Protein AF-A0A660MWL5-F1 (afdb_monomer)

Nearest PDB structures (foldseek):
  1pdn-assembly1_C  TM=8.780E-01  e=1.902E-01  Drosophila melanogaster
  4zms-assembly1_B  TM=6.562E-01  e=2.025E-01  Streptococcus pneumoniae R6
  1tc3-assembly1_C  TM=8.496E-01  e=1.110E+00  Caenorhabditis elegans
  4ldz-assembly1_B  TM=7.644E-01  e=6.294E-01  Bacillus subtilis subsp. subtilis str. 168
  5z4y-assembly1_B  TM=5.827E-01  e=9.783E-01  unclassified

Solvent-accessible surface area (backbone atoms only — not comparable to full-atom values): 4468 Å² total; per-residue (Å²): 131,86,78,82,72,78,50,71,68,56,50,53,50,51,56,50,39,52,75,75,65,53,50,69,67,60,52,16,62,74,68,75,45,57,57,71,63,48,48,55,53,53,51,51,53,51,35,65,74,63,71,64,67,74,81,84,75,78,78,76,81,74,72,83,72,86,90,132

Secondary structure (DSSP, 8-state):
----PPPHHHHHHHHHHHHTT--HHHHHHHHT--HHHHHHHHHHHHHHHTS-SSTTSSSSSSS-SS--

pLDDT: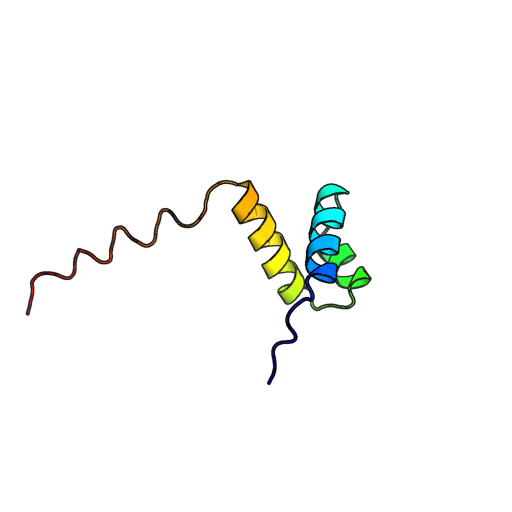 mean 75.35, std 19.65, range [40.38, 94.94]

Foldseek 3Di:
DDPPDQDPVLLVVLVVCVVVVHDLVRSCVVVVHDSVNSVVSNVVVVCVVVVVPCPPDPPPPPPPPDDD

Radius of gyration: 17.27 Å; Cα contacts (8 Å, |Δi|>4): 28; chains: 1; bounding box: 42×43×29 Å

Sequence (68 aa):
MPYKHFTQNQIIAIEIYIKEGFNLYQISKKLQKSHSSVYRIVNKYKSKKSGKFYANKCINDKKDLRKK

Structure (mmCIF, N/CA/C/O backbone):
data_AF-A0A660MWL5-F1
#
_entry.id   AF-A0A660MWL5-F1
#
loop_
_atom_site.group_PDB
_atom_site.id
_atom_site.type_symbol
_atom_site.label_atom_id
_atom_site.label_alt_id
_atom_site.label_comp_id
_atom_site.label_asym_id
_atom_site.label_entity_id
_atom_site.label_seq_id
_atom_site.pdbx_PDB_ins_code
_atom_site.Cartn_x
_atom_site.Cartn_y
_atom_site.Cartn_z
_atom_site.occupancy
_atom_site.B_iso_or_equiv
_atom_site.auth_seq_id
_atom_site.auth_comp_id
_atom_site.auth_asym_id
_atom_site.auth_atom_id
_atom_site.pdbx_PDB_model_num
ATOM 1 N N . MET A 1 1 ? 2.558 -13.443 -18.919 1.00 40.38 1 MET A N 1
ATOM 2 C CA . MET A 1 1 ? 3.188 -12.236 -18.330 1.00 40.38 1 MET A CA 1
ATOM 3 C C . MET A 1 1 ? 3.287 -12.402 -16.818 1.00 40.38 1 MET A C 1
ATOM 5 O O . MET A 1 1 ? 2.261 -12.718 -16.224 1.00 40.38 1 MET A O 1
ATOM 9 N N . PRO A 1 2 ? 4.456 -12.221 -16.174 1.00 45.94 2 PRO A N 1
ATOM 10 C CA . PRO A 1 2 ? 4.552 -12.333 -14.725 1.00 45.94 2 PRO A CA 1
ATOM 11 C C . PRO A 1 2 ? 3.973 -11.060 -14.102 1.00 45.94 2 PRO A C 1
ATOM 13 O O . PRO A 1 2 ? 4.517 -9.966 -14.263 1.00 45.94 2 PRO A O 1
ATOM 16 N N . TYR A 1 3 ? 2.853 -11.176 -13.393 1.00 48.88 3 TYR A N 1
ATOM 17 C CA . TYR A 1 3 ? 2.383 -10.103 -12.524 1.00 48.88 3 TYR A CA 1
ATOM 18 C C . TYR A 1 3 ? 3.448 -9.911 -11.438 1.00 48.88 3 TYR A C 1
ATOM 20 O O . TYR A 1 3 ? 3.556 -10.738 -10.540 1.00 48.88 3 TYR A O 1
ATOM 28 N N . LYS A 1 4 ? 4.289 -8.869 -11.550 1.00 60.81 4 LYS A N 1
ATOM 29 C CA . LYS A 1 4 ? 5.323 -8.547 -10.551 1.00 60.81 4 LYS A CA 1
ATOM 30 C C . LYS A 1 4 ? 4.655 -8.417 -9.182 1.00 60.81 4 LYS A C 1
ATOM 32 O O . LYS A 1 4 ? 4.031 -7.397 -8.886 1.00 60.81 4 LYS A O 1
ATOM 37 N N . HIS A 1 5 ? 4.778 -9.465 -8.375 1.00 72.94 5 HIS A N 1
ATOM 38 C CA . HIS A 1 5 ? 4.308 -9.483 -7.002 1.00 72.94 5 HIS A CA 1
ATOM 39 C C . HIS A 1 5 ? 5.008 -8.360 -6.225 1.00 72.94 5 HIS A C 1
ATOM 41 O O . HIS A 1 5 ? 6.178 -8.055 -6.465 1.00 72.94 5 HIS A O 1
ATOM 47 N N . PHE A 1 6 ? 4.276 -7.704 -5.324 1.00 81.12 6 PHE A N 1
ATOM 48 C CA . PHE A 1 6 ? 4.899 -6.796 -4.365 1.00 81.12 6 PHE A CA 1
ATOM 49 C C . PHE A 1 6 ? 5.847 -7.604 -3.486 1.00 81.12 6 PHE A C 1
ATOM 51 O O . PHE A 1 6 ? 5.480 -8.682 -3.014 1.00 81.12 6 PHE A O 1
ATOM 58 N N . THR A 1 7 ? 7.048 -7.083 -3.255 1.00 88.25 7 THR A N 1
ATOM 59 C CA . THR A 1 7 ? 7.945 -7.683 -2.266 1.00 88.25 7 THR A CA 1
ATOM 60 C C . THR A 1 7 ? 7.388 -7.458 -0.864 1.00 88.25 7 THR A C 1
ATOM 62 O O . THR A 1 7 ? 6.616 -6.524 -0.629 1.00 88.25 7 THR A O 1
ATOM 65 N N . GLN A 1 8 ? 7.801 -8.285 0.093 1.00 86.44 8 GLN A N 1
ATOM 66 C CA . GLN A 1 8 ? 7.383 -8.137 1.487 1.00 86.44 8 GLN A CA 1
ATOM 67 C C . GLN A 1 8 ? 7.718 -6.742 2.039 1.00 86.44 8 GLN A C 1
ATOM 69 O O . GLN A 1 8 ? 6.868 -6.116 2.665 1.00 86.44 8 GLN A O 1
ATOM 74 N N . ASN A 1 9 ? 8.888 -6.195 1.693 1.00 88.88 9 ASN A N 1
ATOM 75 C CA . ASN A 1 9 ? 9.287 -4.837 2.077 1.00 88.88 9 ASN A CA 1
ATOM 76 C C . ASN A 1 9 ? 8.351 -3.768 1.496 1.00 88.88 9 ASN A C 1
ATOM 78 O O . ASN A 1 9 ? 8.004 -2.811 2.183 1.00 88.88 9 ASN A O 1
ATOM 82 N N . GLN A 1 10 ? 7.897 -3.934 0.249 1.00 90.44 10 GLN A N 1
ATOM 83 C CA . GLN A 1 10 ? 6.932 -3.011 -0.352 1.00 90.44 10 GLN A CA 1
ATOM 84 C 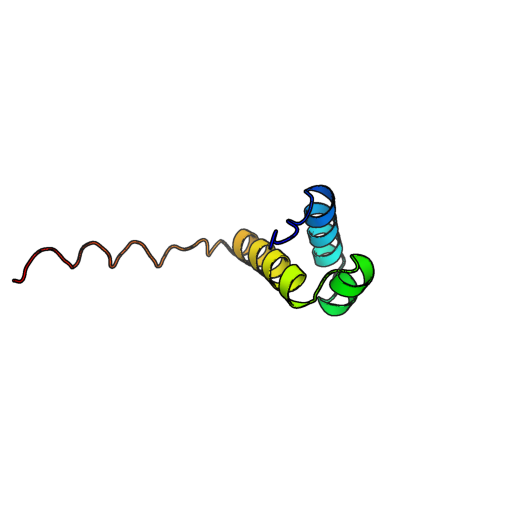C . GLN A 1 10 ? 5.560 -3.110 0.313 1.00 90.44 10 GLN A C 1
ATOM 86 O O . GLN A 1 10 ? 4.894 -2.092 0.472 1.00 90.44 10 GLN A O 1
ATOM 91 N N . ILE A 1 11 ? 5.137 -4.310 0.719 1.00 89.81 11 ILE A N 1
ATOM 92 C CA . ILE A 1 11 ? 3.888 -4.491 1.468 1.00 89.81 11 ILE A CA 1
ATOM 93 C C . ILE A 1 11 ? 3.988 -3.775 2.817 1.00 89.81 11 ILE A C 1
ATOM 95 O O . ILE A 1 11 ? 3.113 -2.974 3.127 1.00 89.81 11 ILE A O 1
ATOM 99 N N . ILE A 1 12 ? 5.077 -3.978 3.564 1.00 90.81 12 ILE A N 1
ATOM 100 C CA . ILE A 1 12 ? 5.318 -3.301 4.849 1.00 90.81 12 ILE A CA 1
ATOM 101 C C . ILE A 1 12 ? 5.315 -1.775 4.672 1.00 90.81 12 ILE A C 1
ATOM 103 O O . ILE A 1 12 ? 4.656 -1.072 5.435 1.00 90.81 12 ILE A O 1
ATOM 107 N N . ALA A 1 13 ? 5.970 -1.256 3.628 1.00 92.62 13 ALA A N 1
ATOM 108 C CA . ALA A 1 13 ? 5.963 0.175 3.328 1.00 92.62 13 ALA A CA 1
ATOM 109 C C . ALA A 1 13 ? 4.544 0.712 3.066 1.00 92.62 13 ALA A C 1
ATOM 111 O O . ALA A 1 13 ? 4.183 1.764 3.587 1.00 92.62 13 ALA A O 1
ATOM 112 N N . ILE A 1 14 ? 3.710 -0.023 2.315 1.00 91.69 14 ILE A N 1
ATOM 113 C CA . ILE A 1 14 ? 2.297 0.339 2.104 1.00 91.69 14 ILE A CA 1
ATOM 114 C C . ILE A 1 14 ? 1.554 0.419 3.442 1.00 91.69 14 ILE A C 1
ATOM 116 O O . ILE A 1 14 ? 0.801 1.366 3.656 1.00 91.69 14 ILE A O 1
ATOM 120 N N . GLU A 1 15 ? 1.756 -0.541 4.345 1.00 91.19 15 GLU A N 1
ATOM 121 C CA . GLU A 1 15 ? 1.097 -0.540 5.657 1.00 91.19 15 GLU A CA 1
ATOM 122 C C . GLU A 1 15 ? 1.506 0.661 6.517 1.00 91.19 15 GLU A C 1
ATOM 124 O O . GLU A 1 15 ? 0.644 1.271 7.156 1.00 91.19 15 GLU A O 1
ATOM 129 N N . ILE A 1 16 ? 2.792 1.030 6.500 1.00 93.38 16 ILE A N 1
ATOM 130 C CA . ILE A 1 16 ? 3.309 2.226 7.180 1.00 93.38 16 ILE A CA 1
ATOM 131 C C . ILE A 1 16 ? 2.660 3.483 6.592 1.00 93.38 16 ILE A C 1
ATOM 133 O O . ILE A 1 16 ? 2.062 4.256 7.336 1.00 93.38 16 ILE A O 1
ATOM 137 N N . TYR A 1 17 ? 2.657 3.642 5.266 1.00 94.19 17 TYR A N 1
ATOM 138 C CA . TYR A 1 17 ? 2.064 4.818 4.623 1.00 94.19 17 TYR A CA 1
ATOM 139 C C . TYR A 1 17 ? 0.561 4.956 4.895 1.00 94.19 17 TYR A C 1
ATOM 141 O O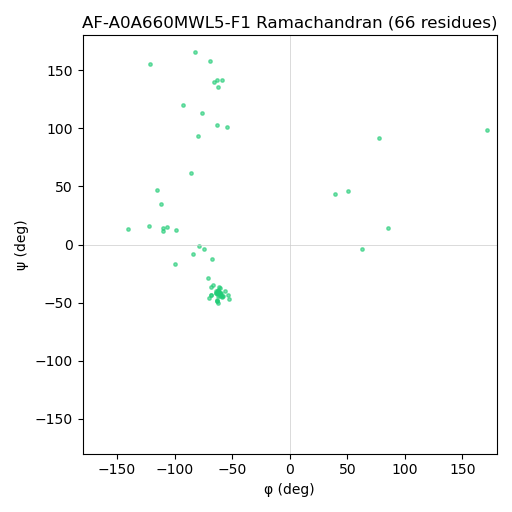 . TYR A 1 17 ? 0.071 6.066 5.092 1.00 94.19 17 TYR A O 1
ATOM 149 N N . ILE A 1 18 ? -0.183 3.846 4.956 1.00 91.12 18 ILE A N 1
ATOM 150 C CA . ILE A 1 18 ? -1.598 3.883 5.354 1.00 91.12 18 ILE A CA 1
ATOM 151 C C . ILE A 1 18 ? -1.742 4.395 6.796 1.00 91.12 18 ILE A C 1
ATOM 153 O O . ILE A 1 18 ? -2.654 5.175 7.065 1.00 91.12 18 ILE A O 1
ATOM 157 N N . LYS A 1 19 ? -0.880 3.955 7.726 1.00 90.31 19 LYS A N 1
ATOM 158 C CA . LYS A 1 19 ? -0.907 4.407 9.131 1.00 90.31 19 LYS A CA 1
ATOM 159 C C . LYS A 1 19 ? -0.540 5.886 9.269 1.00 90.31 19 LYS A C 1
ATOM 161 O O . LYS A 1 19 ? -1.135 6.564 10.094 1.00 90.31 19 LYS A O 1
ATOM 166 N N . GLU A 1 20 ? 0.375 6.375 8.439 1.00 93.44 20 GLU A N 1
ATOM 167 C CA . GLU A 1 20 ? 0.763 7.790 8.361 1.00 93.44 20 GLU A CA 1
ATOM 168 C C . GLU A 1 20 ? -0.291 8.676 7.662 1.00 93.44 20 GLU A C 1
ATOM 170 O O . GLU A 1 20 ? -0.129 9.890 7.597 1.00 93.44 20 GLU A O 1
ATOM 175 N N . GLY A 1 21 ? -1.376 8.096 7.133 1.00 92.69 21 GLY A N 1
ATOM 176 C CA . GLY A 1 21 ? -2.471 8.845 6.507 1.00 92.69 21 GLY A CA 1
ATOM 177 C C . GLY A 1 21 ? -2.262 9.181 5.027 1.00 92.69 21 GLY A C 1
ATOM 178 O O . GLY A 1 21 ? -3.004 9.994 4.475 1.00 92.69 21 GLY A O 1
ATOM 179 N N . PHE A 1 22 ? -1.297 8.550 4.352 1.00 93.44 22 PHE A N 1
ATOM 180 C CA . PHE A 1 22 ? -1.082 8.761 2.921 1.00 93.44 22 PHE A CA 1
ATOM 181 C C . PHE A 1 22 ? -2.264 8.239 2.099 1.00 93.44 22 PHE A C 1
ATOM 183 O O . PHE A 1 22 ? -2.802 7.150 2.333 1.00 93.44 22 PHE A O 1
ATOM 190 N N . ASN A 1 23 ? -2.631 8.995 1.065 1.00 92.75 23 ASN A N 1
ATOM 191 C CA . ASN A 1 23 ? -3.643 8.570 0.108 1.00 92.75 23 ASN A CA 1
ATOM 192 C C . ASN A 1 23 ? -3.057 7.632 -0.964 1.00 92.75 23 ASN A C 1
ATOM 194 O O . ASN A 1 23 ? -1.842 7.506 -1.142 1.00 92.75 23 ASN A O 1
ATOM 198 N N . LEU A 1 24 ? -3.939 6.959 -1.708 1.00 91.88 24 LEU A N 1
ATOM 199 C CA . LEU A 1 24 ? -3.529 5.918 -2.652 1.00 91.88 24 LEU A CA 1
ATOM 200 C C . LEU A 1 24 ? -2.599 6.432 -3.759 1.00 91.88 24 LEU A C 1
ATOM 202 O O . LEU A 1 24 ? -1.658 5.743 -4.158 1.00 91.88 24 LEU A O 1
ATOM 206 N N . TYR A 1 25 ? -2.853 7.654 -4.227 1.00 93.94 25 TYR A N 1
ATOM 207 C CA . TYR A 1 25 ? -2.054 8.311 -5.250 1.00 93.94 25 TYR A CA 1
ATOM 208 C C . TYR A 1 25 ? -0.620 8.542 -4.763 1.00 93.94 25 TYR A C 1
ATOM 210 O O . TYR A 1 25 ? 0.330 8.135 -5.438 1.00 93.94 25 TYR A O 1
ATOM 218 N N . GLN A 1 26 ? -0.448 9.091 -3.558 1.00 94.94 26 GLN A N 1
ATOM 219 C CA . GLN A 1 26 ? 0.872 9.319 -2.967 1.00 94.94 26 GLN A CA 1
ATOM 220 C C . GLN A 1 26 ? 1.652 8.009 -2.784 1.00 94.94 26 GLN A C 1
ATOM 222 O O . GLN A 1 26 ? 2.833 7.945 -3.131 1.00 94.94 26 GLN A O 1
ATOM 227 N N . ILE A 1 27 ? 0.990 6.948 -2.309 1.00 93.62 27 ILE A N 1
ATOM 228 C CA . ILE A 1 27 ? 1.602 5.618 -2.148 1.00 93.62 27 ILE A CA 1
ATOM 229 C C . ILE A 1 27 ? 2.043 5.059 -3.508 1.00 93.62 27 ILE A C 1
ATOM 231 O O . ILE A 1 27 ? 3.163 4.562 -3.643 1.00 93.62 27 ILE A O 1
ATOM 235 N N . SER A 1 28 ? 1.193 5.176 -4.534 1.00 93.25 28 SER A N 1
ATOM 236 C CA . SER A 1 28 ? 1.515 4.708 -5.888 1.00 93.25 28 SER A CA 1
ATOM 237 C C . SER A 1 28 ? 2.731 5.420 -6.484 1.00 93.25 28 SER A C 1
ATOM 239 O O . SER A 1 28 ? 3.612 4.761 -7.044 1.00 93.25 28 SER A O 1
ATOM 241 N N . LYS A 1 29 ? 2.832 6.739 -6.271 1.00 94.00 29 LYS A N 1
ATOM 242 C CA . LYS A 1 29 ? 3.947 7.565 -6.742 1.00 94.00 29 LYS A CA 1
ATOM 243 C C . LYS A 1 29 ? 5.251 7.224 -6.017 1.00 94.00 29 LYS A C 1
AT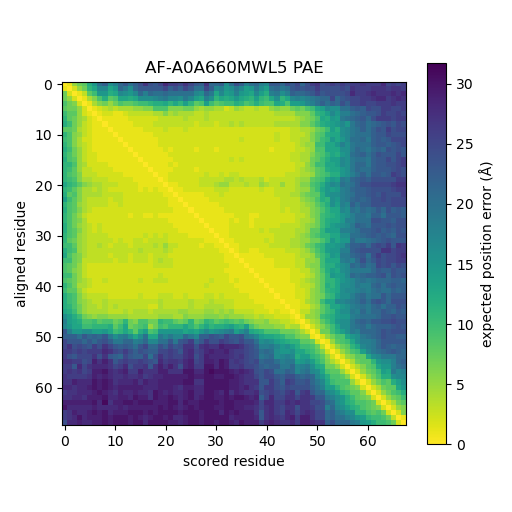OM 245 O O . LYS A 1 29 ? 6.273 7.065 -6.677 1.00 94.00 29 LYS A O 1
ATOM 250 N N . LYS A 1 30 ? 5.219 7.041 -4.690 1.00 93.00 30 LYS A N 1
ATOM 251 C CA . LYS A 1 30 ? 6.404 6.650 -3.900 1.00 93.00 30 LYS A CA 1
ATOM 252 C C . LYS A 1 30 ? 6.946 5.272 -4.278 1.00 93.00 30 LYS A C 1
ATOM 254 O O . LYS A 1 30 ? 8.154 5.100 -4.375 1.00 93.00 30 LYS A O 1
ATOM 259 N N . LEU A 1 31 ? 6.066 4.297 -4.505 1.00 89.81 31 LEU A N 1
ATOM 260 C CA . LEU A 1 31 ? 6.473 2.926 -4.833 1.00 89.81 31 LEU A CA 1
ATOM 261 C C . LEU A 1 31 ? 6.778 2.714 -6.320 1.00 89.81 31 LEU A C 1
ATOM 263 O O . LEU A 1 31 ? 7.237 1.631 -6.684 1.00 89.81 31 LEU A O 1
ATOM 267 N N . GLN A 1 32 ? 6.492 3.707 -7.170 1.00 91.81 32 GLN A N 1
ATOM 268 C CA . GLN A 1 32 ? 6.560 3.595 -8.631 1.00 91.81 32 GLN A CA 1
ATOM 269 C C . GLN A 1 32 ? 5.789 2.363 -9.136 1.00 91.81 32 GLN A C 1
ATOM 271 O O . GLN A 1 32 ? 6.269 1.554 -9.935 1.00 91.81 32 GLN A O 1
ATOM 276 N N . LYS A 1 33 ? 4.575 2.179 -8.607 1.00 89.75 33 LYS A N 1
ATOM 277 C CA . LYS A 1 33 ? 3.675 1.071 -8.951 1.00 89.75 33 LYS A CA 1
ATOM 278 C C . LYS A 1 33 ? 2.364 1.612 -9.489 1.00 89.75 33 LYS A C 1
ATOM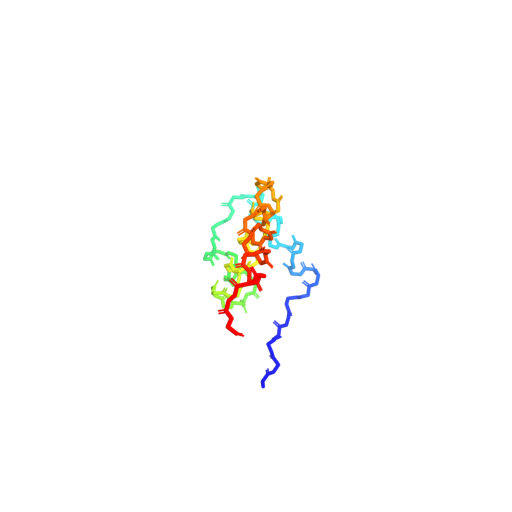 280 O O . LYS A 1 33 ? 1.946 2.715 -9.154 1.00 89.75 33 LYS A O 1
ATOM 285 N N . SER A 1 34 ? 1.680 0.799 -10.290 1.00 91.00 34 SER A N 1
ATOM 286 C CA . SER A 1 34 ? 0.369 1.178 -10.803 1.00 91.00 34 SER A CA 1
ATOM 287 C C . SER A 1 34 ? -0.636 1.353 -9.666 1.00 91.00 34 SER A C 1
ATOM 289 O O . SER A 1 34 ? -0.678 0.582 -8.700 1.00 91.00 34 SER A O 1
ATOM 291 N N . HIS A 1 35 ? -1.491 2.359 -9.826 1.00 90.50 35 HIS A N 1
ATOM 292 C CA . HIS A 1 35 ? -2.544 2.698 -8.876 1.00 90.50 35 HIS A CA 1
ATOM 293 C C . HIS A 1 35 ? -3.441 1.488 -8.558 1.00 90.50 35 HIS A C 1
ATOM 295 O O . HIS A 1 35 ? -3.709 1.199 -7.396 1.00 90.50 35 HIS A O 1
ATOM 301 N N . SER A 1 36 ? -3.827 0.712 -9.580 1.00 89.69 36 SER A N 1
ATOM 302 C CA . SER A 1 36 ? -4.655 -0.499 -9.430 1.00 89.69 36 SER A CA 1
ATOM 303 C C . SER A 1 36 ? -3.978 -1.593 -8.590 1.00 89.69 36 SER A C 1
ATOM 305 O O . SER A 1 36 ? -4.613 -2.222 -7.743 1.00 89.69 36 SER A O 1
ATOM 307 N N . SER A 1 37 ? -2.668 -1.794 -8.756 1.00 88.88 37 SER A N 1
ATOM 308 C CA . SER A 1 37 ? -1.918 -2.780 -7.973 1.00 88.88 37 SER A CA 1
ATOM 309 C C . SER A 1 37 ? -1.816 -2.372 -6.503 1.00 88.88 37 SER A C 1
ATOM 311 O O . SER A 1 37 ? -2.052 -3.197 -5.621 1.00 88.88 37 SER A O 1
ATOM 313 N N . VAL A 1 38 ? -1.532 -1.095 -6.231 1.00 90.50 38 VAL A N 1
ATOM 314 C CA . VAL A 1 38 ? -1.492 -0.554 -4.861 1.00 90.50 38 VAL A CA 1
ATOM 315 C C . VAL A 1 38 ? -2.876 -0.614 -4.210 1.00 90.50 38 VAL A C 1
ATOM 317 O O . VAL A 1 38 ? -2.990 -1.046 -3.064 1.00 90.50 38 VAL A O 1
ATOM 320 N N . TYR A 1 39 ? -3.935 -0.285 -4.956 1.00 90.75 39 TYR A N 1
ATOM 321 C CA . TYR A 1 39 ? -5.327 -0.369 -4.502 1.00 90.75 39 TYR A CA 1
ATOM 322 C C . TYR A 1 39 ? -5.682 -1.745 -3.938 1.00 90.75 39 TYR A C 1
ATOM 324 O O . TYR A 1 39 ? -6.232 -1.843 -2.840 1.00 90.75 39 TYR A O 1
ATOM 332 N N . ARG A 1 40 ? -5.312 -2.820 -4.644 1.00 89.12 40 ARG A N 1
ATOM 333 C CA . ARG A 1 40 ? -5.572 -4.198 -4.198 1.00 89.12 40 ARG A CA 1
ATOM 334 C C . ARG A 1 40 ? -4.908 -4.506 -2.854 1.00 89.12 40 ARG A C 1
ATOM 336 O O . ARG A 1 40 ? -5.538 -5.129 -2.001 1.00 89.12 40 ARG A O 1
ATOM 343 N N . ILE A 1 41 ? -3.667 -4.059 -2.647 1.00 88.88 41 ILE A N 1
ATOM 344 C CA . ILE A 1 41 ? -2.941 -4.275 -1.385 1.00 88.88 41 ILE A CA 1
ATOM 345 C C . ILE A 1 41 ? -3.552 -3.447 -0.253 1.00 88.88 41 ILE A C 1
ATOM 347 O O . ILE A 1 41 ? -3.825 -3.990 0.817 1.00 88.88 41 ILE A O 1
ATOM 351 N N . VAL A 1 42 ? -3.847 -2.168 -0.500 1.00 88.69 42 VAL A N 1
ATOM 352 C CA . VAL A 1 42 ? -4.474 -1.275 0.488 1.00 88.69 42 VAL A CA 1
ATOM 353 C C . VAL A 1 42 ? -5.844 -1.811 0.917 1.00 88.69 42 VAL A C 1
ATOM 355 O O . VAL A 1 42 ? -6.136 -1.871 2.112 1.00 88.69 42 VAL A O 1
ATOM 358 N N . ASN A 1 43 ? -6.672 -2.270 -0.026 1.00 86.81 43 ASN A N 1
ATOM 359 C CA . ASN A 1 43 ? -7.955 -2.898 0.295 1.00 86.81 43 ASN A CA 1
ATOM 360 C C . ASN A 1 43 ? -7.788 -4.203 1.074 1.00 86.81 43 ASN A C 1
ATOM 362 O O . ASN A 1 43 ? -8.537 -4.437 2.020 1.00 86.81 43 ASN A O 1
ATOM 366 N N . LYS A 1 44 ? -6.799 -5.037 0.727 1.00 85.00 44 LYS A N 1
ATOM 367 C CA . LYS A 1 44 ? -6.496 -6.262 1.482 1.00 85.00 44 LYS A CA 1
ATOM 368 C C . LYS A 1 44 ? -6.104 -5.938 2.927 1.00 85.00 44 LYS A C 1
ATOM 370 O O . LYS A 1 44 ? -6.579 -6.607 3.842 1.00 85.00 44 LYS A O 1
ATOM 375 N N . TYR A 1 45 ? -5.300 -4.896 3.141 1.00 84.19 45 TYR A N 1
ATOM 376 C CA . TYR A 1 45 ? -4.934 -4.411 4.475 1.00 84.19 45 TYR A CA 1
ATOM 377 C C . TYR A 1 45 ? -6.155 -3.908 5.264 1.00 84.19 45 TYR A C 1
ATOM 379 O O . TYR A 1 45 ? -6.380 -4.332 6.398 1.00 84.19 45 TYR A O 1
ATOM 387 N N . LYS A 1 46 ? -7.006 -3.074 4.650 1.00 81.69 46 LYS A N 1
ATOM 388 C CA . LYS A 1 46 ? -8.245 -2.577 5.280 1.00 81.69 46 LYS A CA 1
ATOM 389 C C . LYS A 1 46 ? -9.233 -3.703 5.603 1.00 81.69 46 LYS A C 1
ATOM 391 O O . LYS A 1 46 ? -9.824 -3.702 6.678 1.00 81.69 46 LYS A O 1
ATOM 396 N N . SER A 1 47 ? -9.378 -4.685 4.712 1.00 79.50 47 SER A N 1
ATOM 397 C CA . SER A 1 47 ? -10.245 -5.854 4.912 1.00 79.50 47 SER A CA 1
ATOM 398 C C . SER A 1 47 ? -9.775 -6.727 6.079 1.00 79.50 47 SER A C 1
ATOM 400 O O . SER A 1 47 ? -10.604 -7.107 6.904 1.00 79.50 47 SER A O 1
ATOM 402 N N . LYS A 1 48 ? -8.459 -6.964 6.215 1.00 72.00 48 LYS A N 1
ATOM 403 C CA . LYS A 1 48 ? -7.884 -7.655 7.383 1.00 72.00 48 LYS A CA 1
ATOM 404 C C . LYS A 1 48 ? -8.191 -6.922 8.691 1.00 72.00 48 LYS A C 1
ATOM 406 O O . LYS A 1 48 ? -8.592 -7.555 9.660 1.00 72.00 48 LYS A O 1
ATOM 411 N N . LYS A 1 49 ? -8.035 -5.593 8.713 1.00 68.38 49 LYS A N 1
ATOM 412 C CA . LYS A 1 49 ? -8.287 -4.777 9.913 1.00 68.38 49 LYS A CA 1
ATOM 413 C C . LYS A 1 49 ? -9.778 -4.678 10.264 1.00 68.38 49 LYS A C 1
ATOM 415 O O . LYS A 1 49 ? -10.123 -4.546 11.429 1.00 68.38 49 LYS A O 1
ATOM 420 N N . SER A 1 50 ? -10.659 -4.760 9.268 1.00 59.09 50 SER A N 1
ATOM 421 C CA . SER A 1 50 ? -12.110 -4.645 9.451 1.00 59.09 50 SER A CA 1
ATOM 422 C C . SER A 1 50 ? -12.783 -5.923 9.978 1.00 59.09 50 SER A C 1
ATOM 424 O O . SER A 1 50 ? -14.005 -5.920 10.109 1.00 59.09 50 SER A O 1
ATOM 426 N N . GLY A 1 51 ? -12.067 -7.031 10.210 1.00 50.94 51 GLY A N 1
ATOM 427 C CA . GLY A 1 51 ? -12.671 -8.292 10.678 1.00 50.94 51 GLY A CA 1
ATOM 428 C C . GLY A 1 51 ? -13.679 -8.936 9.708 1.00 50.94 51 GLY A C 1
ATOM 429 O O . GLY A 1 51 ? -14.140 -10.047 9.936 1.00 50.94 51 GLY A O 1
ATOM 430 N N . LYS A 1 52 ? -13.994 -8.293 8.576 1.00 50.06 52 LYS A N 1
ATOM 431 C CA . LYS A 1 52 ? -14.823 -8.836 7.494 1.00 50.06 52 LYS A CA 1
ATOM 432 C C . LYS A 1 52 ? -13.946 -9.656 6.552 1.00 50.06 52 LYS A C 1
ATOM 434 O O . LYS A 1 52 ? -13.784 -9.343 5.372 1.00 50.06 52 LYS A O 1
ATOM 439 N N . PHE A 1 53 ? -13.346 -10.705 7.101 1.00 48.06 53 PHE A N 1
ATOM 440 C CA . PHE A 1 53 ? -12.743 -11.775 6.325 1.00 48.06 53 PHE A CA 1
ATOM 441 C C . PHE A 1 53 ? -13.881 -12.701 5.883 1.00 48.06 53 PHE A C 1
ATOM 443 O O . PHE A 1 53 ? -14.309 -13.543 6.653 1.00 48.06 53 PHE A O 1
ATOM 450 N N . TYR A 1 54 ? -14.441 -12.485 4.690 1.00 49.50 54 TYR A N 1
ATOM 451 C CA . TYR A 1 54 ? -15.183 -13.503 3.926 1.00 49.50 54 TYR A CA 1
ATOM 452 C C . TYR A 1 54 ? -16.112 -14.472 4.704 1.00 49.50 54 TYR A C 1
ATOM 454 O O . TYR A 1 54 ? -16.18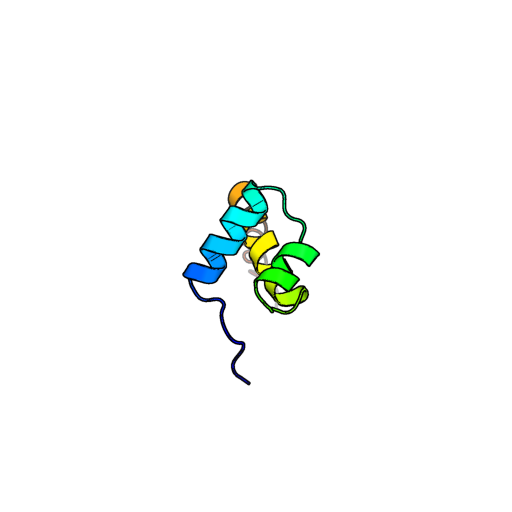3 -15.650 4.372 1.00 49.50 54 TYR A O 1
ATOM 462 N N . ALA A 1 55 ? -16.908 -13.999 5.668 1.00 44.19 55 ALA A N 1
ATOM 463 C CA . ALA A 1 55 ? -17.951 -14.838 6.274 1.00 44.19 55 ALA A CA 1
ATOM 464 C C . ALA A 1 55 ? -19.088 -15.191 5.282 1.00 44.19 55 ALA A C 1
ATOM 466 O O . ALA A 1 55 ? -19.867 -16.100 5.533 1.00 44.19 55 ALA A O 1
ATOM 467 N N . ASN A 1 56 ? -19.157 -14.533 4.116 1.00 48.91 56 ASN A N 1
ATOM 468 C CA . ASN A 1 56 ? -20.249 -14.683 3.148 1.00 48.91 56 ASN A CA 1
ATOM 469 C C . ASN A 1 56 ? -19.824 -15.297 1.803 1.00 48.91 56 ASN A C 1
ATOM 471 O O . ASN A 1 56 ? -20.198 -14.790 0.746 1.00 48.91 56 ASN A O 1
ATOM 475 N N . LYS A 1 57 ? -19.060 -16.398 1.806 1.00 46.22 57 LYS A N 1
ATOM 476 C CA . LYS A 1 57 ? -19.009 -17.267 0.610 1.00 46.22 57 LYS A CA 1
ATOM 477 C C . LYS A 1 57 ? -18.979 -18.781 0.862 1.00 46.22 57 LYS A C 1
ATOM 479 O O . LYS A 1 57 ? -18.761 -19.520 -0.084 1.00 46.22 57 LYS A O 1
ATOM 484 N N . CYS A 1 58 ? -19.274 -19.246 2.082 1.00 47.12 58 CYS A N 1
ATOM 485 C CA . CYS A 1 58 ? -19.388 -2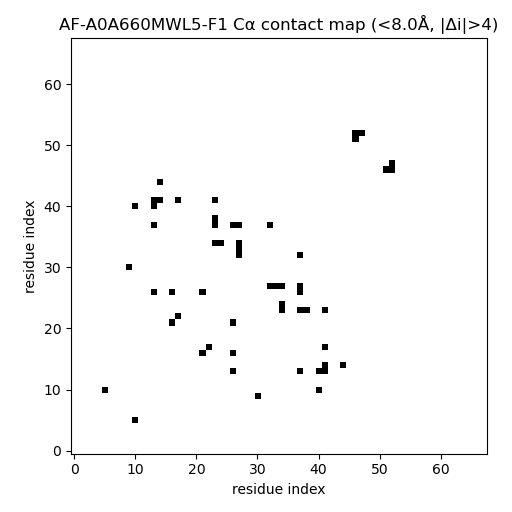0.685 2.393 1.00 47.12 58 CYS A CA 1
ATOM 486 C C . CYS A 1 58 ? -20.753 -21.117 2.967 1.00 47.12 58 CYS A C 1
ATOM 488 O O . CYS A 1 58 ? -20.855 -22.209 3.516 1.00 47.12 58 CYS A O 1
ATOM 490 N N . ILE A 1 59 ? -21.812 -20.304 2.848 1.00 47.66 59 ILE A N 1
ATOM 491 C CA . ILE A 1 59 ? -23.173 -20.717 3.264 1.00 47.66 59 ILE A CA 1
ATOM 492 C C . ILE A 1 59 ? -24.033 -21.176 2.069 1.00 47.66 59 ILE A C 1
ATOM 494 O O . ILE A 1 59 ? -24.999 -21.903 2.264 1.00 47.66 59 ILE A O 1
ATOM 498 N N . ASN A 1 60 ? -23.650 -20.862 0.824 1.00 45.25 60 ASN A N 1
ATOM 499 C CA . ASN A 1 60 ? -24.454 -21.199 -0.362 1.00 45.25 60 ASN A CA 1
ATOM 500 C C . ASN A 1 60 ? -23.885 -22.291 -1.282 1.00 45.25 60 ASN A C 1
ATOM 502 O O . ASN A 1 60 ? -24.455 -22.512 -2.338 1.00 45.25 60 ASN A O 1
ATOM 506 N N . ASP A 1 61 ? -22.854 -23.032 -0.866 1.00 45.91 61 ASP A N 1
ATOM 507 C CA . ASP A 1 61 ? -22.381 -24.231 -1.595 1.00 45.91 61 ASP A CA 1
ATOM 508 C C . ASP A 1 61 ? -22.915 -25.553 -0.999 1.00 45.91 61 ASP A C 1
ATOM 510 O O . ASP A 1 61 ? -22.466 -26.643 -1.332 1.00 45.91 61 ASP A O 1
ATOM 514 N N . LYS A 1 62 ? -23.910 -25.481 -0.100 1.00 50.19 62 LYS A N 1
ATOM 515 C CA . LYS A 1 62 ? -24.650 -26.660 0.402 1.00 50.19 62 LYS A CA 1
ATOM 516 C C . LYS A 1 62 ? -26.101 -26.731 -0.081 1.00 50.19 62 LYS A C 1
ATOM 518 O O . LY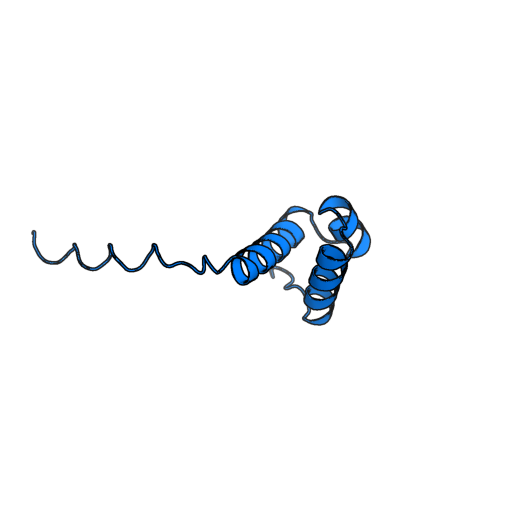S A 1 62 ? -26.884 -27.506 0.463 1.00 50.19 62 LYS A O 1
ATOM 523 N N . LYS A 1 63 ? -26.474 -25.941 -1.094 1.00 49.25 63 LYS A N 1
ATOM 524 C CA . LYS A 1 63 ? -27.823 -25.967 -1.687 1.00 49.25 63 LYS A CA 1
ATOM 525 C C . LYS A 1 63 ? -27.907 -26.621 -3.070 1.00 49.25 63 LYS A C 1
ATOM 527 O O . LYS A 1 63 ? -28.952 -26.521 -3.693 1.00 49.25 63 LYS A O 1
ATOM 532 N N . ASP A 1 64 ? -26.873 -27.356 -3.480 1.00 49.34 64 ASP A N 1
ATOM 533 C CA . ASP A 1 64 ? -26.894 -28.216 -4.677 1.00 49.34 64 ASP A CA 1
ATOM 534 C C . ASP A 1 64 ? -26.832 -29.720 -4.338 1.00 49.34 64 ASP A C 1
ATOM 536 O O . ASP A 1 64 ? -26.287 -30.549 -5.058 1.00 49.34 64 ASP A O 1
ATOM 540 N N . LEU A 1 65 ? -27.457 -30.103 -3.220 1.00 57.38 65 LEU A N 1
ATOM 541 C CA . LEU A 1 65 ? -28.001 -31.451 -3.053 1.00 57.38 65 LEU A CA 1
ATOM 542 C C . LEU A 1 65 ? -29.475 -31.414 -3.488 1.00 57.38 65 LEU A C 1
ATOM 544 O O . LEU A 1 65 ? -30.272 -30.718 -2.865 1.00 57.38 65 LEU A O 1
ATOM 548 N N . ARG A 1 66 ? -29.825 -32.220 -4.504 1.00 50.97 66 ARG A N 1
ATOM 549 C CA . ARG A 1 66 ? -31.162 -32.452 -5.108 1.00 50.97 66 ARG A CA 1
ATOM 550 C C . ARG A 1 66 ? -31.690 -31.377 -6.07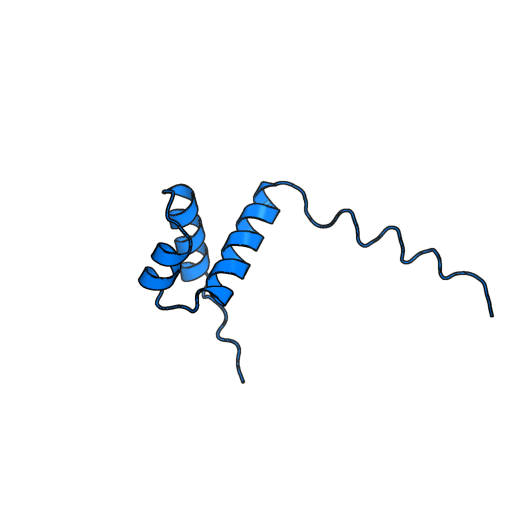2 1.00 50.97 66 ARG A C 1
ATOM 552 O O . ARG A 1 66 ? -32.515 -30.551 -5.692 1.00 50.97 66 ARG A O 1
ATOM 559 N N . LYS A 1 67 ? -31.410 -31.563 -7.367 1.00 50.06 67 LYS A N 1
ATOM 560 C CA . LYS A 1 67 ? -32.403 -32.010 -8.377 1.00 50.06 67 LYS A CA 1
ATOM 561 C C . LYS A 1 67 ? -31.811 -31.924 -9.793 1.00 50.06 67 LYS A C 1
ATOM 563 O O . LYS A 1 67 ? -31.882 -30.870 -10.419 1.00 50.06 67 LYS A O 1
ATOM 568 N N . LYS A 1 68 ? -31.334 -33.050 -10.317 1.00 40.56 68 LYS A N 1
ATOM 569 C CA . LYS A 1 68 ? -31.822 -33.693 -11.550 1.00 40.56 68 LYS A CA 1
ATOM 570 C C . LYS A 1 68 ? -31.059 -34.987 -11.774 1.00 40.56 68 LYS A C 1
ATOM 572 O O . LYS A 1 68 ? -29.827 -34.963 -11.591 1.00 40.56 68 LYS A O 1
#

Mean predicted aligned error: 12.05 Å